Protein AF-A0A2D6AXG6-F1 (afdb_monomer)

Foldseek 3Di:
DDDDDDDDDDDDDPVVVPVVPPVPPPDDPPDVPVVVVVVVVVVVVVVVVVVVVVVVLVVLCVVLVVLLVVLLPDLDAPVPDDPVNVVVLVVSLVSVLVSQDVVPDDPVDPPCVVVSVVVSVVSVVSNVVSNVVSVVVVVVVVVVVVVVVVVVVVVVVVVVVVVVVD

Solvent-accessible surface area (backbone atoms only — not comparable to full-atom values): 9982 Å² total; per-residue (Å²): 134,82,83,86,83,84,83,79,86,77,90,75,70,79,74,72,70,61,76,73,73,72,78,68,82,79,76,74,91,80,67,68,73,62,59,54,53,51,53,50,50,56,48,49,51,51,52,52,51,52,50,54,51,49,54,54,49,52,54,51,50,51,54,53,48,52,54,50,52,56,62,66,67,59,69,68,38,67,88,77,56,51,74,66,58,59,50,50,54,52,49,54,54,47,52,54,49,55,47,51,52,61,73,58,55,52,100,85,56,74,71,59,54,67,56,50,52,50,51,51,53,50,56,58,46,51,54,55,50,48,37,50,51,26,42,52,52,51,54,49,54,52,49,53,53,51,50,56,49,50,53,52,51,52,54,58,51,53,56,53,61,60,61,77,76,112

Radius of gyration: 41.07 Å; Cα contacts (8 Å, |Δi|>4): 32; chains: 1; bounding box: 63×38×140 Å

pLDDT: mean 77.13, std 16.1, range [41.31, 96.5]

Structure (mmCIF, N/CA/C/O backbone):
data_AF-A0A2D6AXG6-F1
#
_entry.id   AF-A0A2D6AXG6-F1
#
loop_
_atom_site.group_PDB
_atom_site.id
_atom_site.type_symbol
_atom_site.label_atom_id
_atom_site.label_alt_id
_atom_site.label_comp_id
_atom_site.label_asym_id
_atom_site.label_entity_id
_atom_site.label_seq_id
_atom_site.pdbx_PDB_ins_code
_atom_site.Cartn_x
_atom_site.Cartn_y
_atom_site.Cartn_z
_atom_site.occupancy
_atom_site.B_iso_or_equiv
_atom_site.auth_seq_id
_atom_site.auth_comp_id
_atom_site.auth_asym_id
_atom_site.auth_atom_id
_atom_site.pdbx_PDB_model_num
ATOM 1 N N . MET A 1 1 ? 23.728 27.910 86.070 1.00 42.88 1 MET A N 1
ATOM 2 C CA . MET A 1 1 ? 24.014 26.513 86.468 1.00 42.88 1 MET A CA 1
ATOM 3 C C . MET A 1 1 ? 22.827 26.006 87.277 1.00 42.88 1 MET A C 1
ATOM 5 O O . MET A 1 1 ? 22.528 26.619 88.285 1.00 42.88 1 MET A O 1
ATOM 9 N N . LYS A 1 2 ? 22.165 24.957 86.761 1.00 41.31 2 LYS A N 1
ATOM 10 C CA . LYS A 1 2 ? 21.190 24.021 87.368 1.00 41.31 2 LYS A CA 1
ATOM 11 C C . LYS A 1 2 ? 20.195 24.546 88.423 1.00 41.31 2 LYS A C 1
ATOM 13 O O . LYS A 1 2 ? 20.535 24.675 89.591 1.00 41.31 2 LYS A O 1
ATOM 18 N N . GLU A 1 3 ? 18.933 24.659 88.013 1.00 45.97 3 GLU A N 1
ATOM 19 C CA . GLU A 1 3 ? 17.775 24.592 88.916 1.00 45.97 3 GLU A CA 1
ATOM 20 C C . GLU A 1 3 ? 17.471 23.126 89.297 1.00 45.97 3 GLU A C 1
ATOM 22 O O . GLU A 1 3 ? 17.574 22.242 88.434 1.00 45.97 3 GLU A O 1
ATOM 27 N N . PRO A 1 4 ? 17.101 22.828 90.557 1.00 54.84 4 PRO A N 1
ATOM 28 C CA . PRO A 1 4 ? 16.657 21.499 90.955 1.00 54.84 4 PRO A CA 1
ATOM 29 C C . PRO A 1 4 ? 15.161 21.284 90.674 1.00 54.84 4 PRO A C 1
ATOM 31 O O . PRO A 1 4 ? 14.303 22.090 91.029 1.00 54.84 4 PRO A O 1
ATOM 34 N N . ARG A 1 5 ? 14.877 20.138 90.047 1.00 43.50 5 ARG A N 1
ATOM 35 C CA . ARG A 1 5 ? 13.547 19.572 89.797 1.00 43.50 5 ARG A CA 1
ATOM 36 C C . ARG A 1 5 ? 12.814 19.291 91.110 1.00 43.50 5 ARG A C 1
ATOM 38 O O . ARG A 1 5 ? 13.344 18.581 91.960 1.00 43.50 5 ARG A O 1
ATOM 45 N N . ILE A 1 6 ? 11.563 19.735 91.204 1.00 48.25 6 ILE A N 1
ATOM 46 C CA . ILE A 1 6 ? 10.580 19.195 92.148 1.00 48.25 6 ILE A CA 1
ATOM 47 C C . ILE A 1 6 ? 9.825 18.086 91.409 1.00 48.25 6 ILE A C 1
ATOM 49 O O . ILE A 1 6 ? 9.050 18.346 90.491 1.00 48.25 6 ILE A O 1
ATOM 53 N N . SER A 1 7 ? 10.115 16.838 91.765 1.00 45.16 7 SER A N 1
ATOM 54 C CA . SER A 1 7 ? 9.371 15.652 91.348 1.00 45.16 7 SER A CA 1
ATOM 55 C C . SER A 1 7 ? 8.121 15.514 92.213 1.00 45.16 7 SER A C 1
ATOM 57 O O . SER A 1 7 ? 8.229 15.240 93.406 1.00 45.16 7 SER A O 1
ATOM 59 N N . PHE A 1 8 ? 6.947 15.694 91.612 1.00 45.34 8 PHE A N 1
ATOM 60 C CA . PHE A 1 8 ? 5.678 15.292 92.210 1.00 45.34 8 PHE A CA 1
ATOM 61 C C . PHE A 1 8 ? 5.314 13.923 91.628 1.00 45.34 8 PHE A C 1
ATOM 63 O O . PHE A 1 8 ? 4.892 13.819 90.476 1.00 45.34 8 PHE A O 1
ATOM 70 N N . GLU A 1 9 ? 5.558 12.862 92.395 1.00 47.44 9 GLU A N 1
ATOM 71 C CA . GLU A 1 9 ? 5.027 11.532 92.106 1.00 47.44 9 GLU A CA 1
ATOM 72 C C . GLU A 1 9 ? 3.504 11.589 92.260 1.00 47.44 9 GLU A C 1
ATOM 74 O O . GLU A 1 9 ? 2.980 11.718 93.364 1.00 47.44 9 GLU A O 1
ATOM 79 N N . SER A 1 10 ? 2.783 11.524 91.141 1.00 51.41 10 SER A N 1
ATOM 80 C CA . SER A 1 10 ? 1.365 11.182 91.146 1.00 51.41 10 SER A CA 1
ATOM 81 C C . SER A 1 10 ? 1.258 9.713 90.770 1.00 51.41 10 SER A C 1
ATOM 83 O O . SER A 1 10 ? 1.410 9.326 89.612 1.00 51.41 10 SER A O 1
ATOM 85 N N . SER A 1 11 ? 1.063 8.893 91.797 1.00 52.06 11 SER A N 1
ATOM 86 C CA . SER A 1 11 ? 0.680 7.498 91.684 1.00 52.06 11 SER A CA 1
ATOM 87 C C . SER A 1 11 ? -0.698 7.409 91.027 1.00 52.06 11 SER A C 1
ATOM 89 O O . SER A 1 11 ? -1.716 7.637 91.681 1.00 52.06 11 SER A O 1
ATOM 91 N N . MET A 1 12 ? -0.742 7.050 89.749 1.00 45.88 12 MET A N 1
ATOM 92 C CA . MET A 1 12 ? -1.918 6.406 89.179 1.00 45.88 12 MET A CA 1
ATOM 93 C C . MET A 1 12 ? -1.560 4.963 88.873 1.00 45.88 12 MET A C 1
ATOM 95 O O . MET A 1 12 ? -0.657 4.665 88.101 1.00 45.88 12 MET A O 1
ATOM 99 N N . THR A 1 13 ? -2.239 4.076 89.585 1.00 51.44 13 THR A N 1
ATOM 100 C CA . THR A 1 13 ? -2.116 2.629 89.495 1.00 51.44 13 THR A CA 1
ATOM 101 C C . THR A 1 13 ? -2.547 2.133 88.117 1.00 51.44 13 THR A C 1
ATOM 103 O O . THR A 1 13 ? -3.642 2.461 87.663 1.00 51.44 13 THR A O 1
ATOM 106 N N . ASP A 1 14 ? -1.739 1.259 87.514 1.00 50.50 14 ASP A N 1
ATOM 107 C CA . ASP A 1 14 ? -1.914 0.656 86.178 1.00 50.50 14 ASP A CA 1
ATOM 108 C C . ASP A 1 14 ? -3.239 -0.106 85.950 1.00 50.50 14 ASP A C 1
ATOM 110 O O . ASP A 1 14 ? -3.509 -0.574 84.847 1.00 50.50 14 ASP A O 1
ATOM 114 N N . LYS A 1 15 ? -4.099 -0.233 86.966 1.00 50.00 15 LYS A N 1
ATOM 115 C CA . LYS A 1 15 ? -5.336 -1.023 86.895 1.00 50.00 15 LYS A CA 1
ATOM 116 C C . LYS A 1 15 ? -6.524 -0.314 86.241 1.00 50.00 15 LYS A C 1
ATOM 118 O O . LYS A 1 15 ? -7.411 -0.999 85.753 1.00 50.00 15 LYS A O 1
ATOM 123 N N . GLU A 1 16 ? -6.546 1.017 86.171 1.00 48.00 16 GLU A N 1
ATOM 124 C CA . GLU A 1 16 ? -7.672 1.751 85.554 1.00 48.00 16 GLU A CA 1
ATOM 125 C C . GLU A 1 16 ? -7.463 2.036 84.053 1.00 48.00 16 GLU A C 1
ATOM 127 O O . GLU A 1 16 ? -8.396 2.409 83.342 1.00 48.00 16 GLU A O 1
ATOM 132 N N . ALA A 1 17 ? -6.255 1.803 83.525 1.00 47.16 17 ALA A N 1
ATOM 133 C CA . ALA A 1 17 ? -5.944 2.018 82.110 1.00 47.16 17 ALA A CA 1
ATOM 134 C C . ALA A 1 17 ? -6.316 0.829 81.197 1.00 47.16 17 ALA A C 1
ATOM 136 O O . ALA A 1 17 ? -6.388 1.001 79.976 1.00 47.16 17 ALA A O 1
ATOM 137 N N . GLU A 1 18 ? -6.572 -0.363 81.749 1.00 48.41 18 GLU A N 1
ATOM 138 C CA . GLU A 1 18 ? -6.862 -1.565 80.951 1.00 48.41 18 GLU A CA 1
ATOM 139 C C . GLU A 1 18 ? -8.347 -1.747 80.599 1.00 48.41 18 GLU A C 1
ATOM 141 O O . GLU A 1 18 ? -8.656 -2.330 79.557 1.00 48.41 18 GLU A O 1
ATOM 146 N N . GLU A 1 19 ? -9.286 -1.189 81.369 1.00 50.62 19 GLU A N 1
ATOM 147 C CA . GLU A 1 19 ? -10.722 -1.382 81.095 1.00 50.62 19 GLU A CA 1
ATOM 148 C C . GLU A 1 19 ? -11.264 -0.507 79.949 1.00 50.62 19 GLU A C 1
ATOM 150 O O . GLU A 1 19 ? -12.292 -0.830 79.353 1.00 50.62 19 GLU A O 1
ATOM 155 N N . SER A 1 20 ? -10.550 0.550 79.543 1.00 50.81 20 SER A N 1
ATOM 156 C CA . SER A 1 20 ? -10.989 1.432 78.444 1.00 50.81 20 SER A CA 1
ATOM 157 C C . SER A 1 20 ? -10.547 0.982 77.042 1.00 50.81 20 SER A C 1
ATOM 159 O O . SER A 1 20 ? -10.998 1.547 76.045 1.00 50.81 20 SER A O 1
ATOM 161 N N . ARG A 1 21 ? -9.698 -0.051 76.925 1.00 51.28 21 ARG A N 1
ATOM 162 C CA . ARG A 1 21 ? -9.111 -0.478 75.636 1.00 51.28 21 ARG A CA 1
ATOM 163 C C . ARG A 1 21 ? -9.874 -1.587 74.906 1.00 51.28 21 ARG A C 1
ATOM 165 O O . ARG A 1 21 ? -9.507 -1.932 73.787 1.00 51.28 21 ARG A O 1
ATOM 172 N N . ASN A 1 22 ? -10.966 -2.095 75.483 1.00 51.12 22 ASN A N 1
ATOM 173 C CA . ASN A 1 22 ? -11.755 -3.191 74.905 1.00 51.12 22 ASN A CA 1
ATOM 174 C C . ASN A 1 22 ? -13.113 -2.776 74.311 1.00 51.12 22 ASN A C 1
ATOM 176 O O . ASN A 1 22 ? -13.929 -3.641 73.988 1.00 51.12 22 ASN A O 1
ATOM 180 N N . SER A 1 23 ? -13.358 -1.486 74.062 1.00 55.75 23 SER A N 1
ATOM 181 C CA . SER A 1 23 ? -14.503 -1.038 73.251 1.00 55.75 23 SER A CA 1
ATOM 182 C C . SER A 1 23 ? -14.187 -1.082 71.748 1.00 55.75 23 SER A C 1
ATOM 184 O O . SER A 1 23 ? -14.433 -0.148 70.988 1.00 55.75 23 SER A O 1
ATOM 186 N N . GLY A 1 24 ? -13.644 -2.211 71.285 1.00 60.12 24 GLY A N 1
ATOM 187 C CA . GLY A 1 24 ? -13.550 -2.494 69.858 1.00 60.12 24 GLY A CA 1
ATOM 188 C C . GLY A 1 24 ? -14.955 -2.551 69.263 1.00 60.12 24 GLY A C 1
ATOM 189 O O . GLY A 1 24 ? -15.747 -3.430 69.612 1.00 60.12 24 GLY A O 1
ATOM 190 N N . LEU A 1 25 ? -15.271 -1.610 68.371 1.00 63.06 25 LEU A N 1
ATOM 191 C CA . LEU A 1 25 ? -16.527 -1.562 67.629 1.00 63.06 25 LEU A CA 1
ATOM 192 C C . LEU A 1 25 ? -16.678 -2.873 66.830 1.00 63.06 25 LEU A C 1
ATOM 194 O O . LEU A 1 25 ? -16.098 -3.036 65.757 1.00 63.06 25 LEU A O 1
ATOM 198 N N . LYS A 1 26 ? -17.424 -3.852 67.360 1.00 63.59 26 LYS A N 1
ATOM 199 C CA . LYS A 1 26 ? -17.694 -5.118 66.663 1.00 63.59 26 LYS A CA 1
ATOM 200 C C . LYS A 1 26 ? -18.659 -4.856 65.505 1.00 63.59 26 LYS A C 1
ATOM 202 O O . LYS A 1 26 ? -19.874 -4.981 65.652 1.00 63.59 26 LYS A O 1
ATOM 207 N N . LEU A 1 27 ? -18.115 -4.492 64.344 1.00 63.62 27 LEU A N 1
ATOM 208 C CA . LEU A 1 27 ? -18.858 -4.421 63.089 1.00 63.62 27 LEU A CA 1
ATOM 209 C C . LEU A 1 27 ? -19.366 -5.828 62.746 1.00 63.62 27 LEU A C 1
ATOM 211 O O . LEU A 1 27 ? -18.596 -6.721 62.394 1.00 63.62 27 LEU A O 1
ATOM 215 N N . LYS A 1 28 ? -20.678 -6.048 62.884 1.00 58.81 28 LYS A N 1
ATOM 216 C CA . LYS A 1 28 ? -21.326 -7.299 62.468 1.00 58.81 28 LYS A CA 1
ATOM 217 C C . LYS A 1 28 ? -21.142 -7.469 60.949 1.00 58.81 28 LYS A C 1
ATOM 219 O O . LYS A 1 28 ? -21.577 -6.588 60.204 1.00 58.81 28 LYS A O 1
ATOM 224 N N . PRO A 1 29 ? -20.581 -8.587 60.449 1.00 58.75 29 PRO A N 1
ATOM 225 C CA . PRO A 1 29 ? -20.408 -8.821 59.019 1.00 58.75 29 PRO A CA 1
ATOM 226 C C . PRO A 1 29 ? -21.733 -9.305 58.421 1.00 58.75 29 PRO A C 1
ATOM 228 O O . PRO A 1 29 ? -21.896 -10.462 58.052 1.00 58.75 29 PRO A O 1
ATOM 231 N N . SER A 1 30 ? -22.725 -8.424 58.360 1.00 54.66 30 SER A N 1
ATOM 232 C CA . SER A 1 30 ? -24.055 -8.735 57.839 1.00 54.66 30 SER A CA 1
ATOM 233 C C . SER A 1 30 ? -24.344 -7.844 56.637 1.00 54.66 30 SER A C 1
ATOM 235 O O . SER A 1 30 ? -25.099 -6.886 56.773 1.00 54.66 30 SER A O 1
ATOM 237 N N . ARG A 1 31 ? -23.690 -8.134 55.494 1.00 55.47 31 ARG A N 1
ATOM 238 C CA . ARG A 1 31 ? -24.143 -7.866 54.097 1.00 55.47 31 ARG A CA 1
ATOM 239 C C . ARG A 1 31 ? -23.038 -7.890 53.022 1.00 55.47 31 ARG A C 1
ATOM 241 O O . ARG A 1 31 ? -23.372 -7.859 51.844 1.00 55.47 31 ARG A O 1
ATOM 248 N N . SER A 1 32 ? -21.746 -8.011 53.351 1.00 54.41 32 SER A N 1
ATOM 249 C CA . SER A 1 32 ? -20.678 -7.831 52.337 1.00 54.41 32 SER A CA 1
ATOM 250 C C . SER A 1 32 ? -20.498 -8.971 51.316 1.00 54.41 32 SER A C 1
ATOM 252 O O . SER A 1 32 ? -19.890 -8.754 50.270 1.00 54.41 32 SER A O 1
ATOM 254 N N . ARG A 1 33 ? -21.040 -10.177 51.555 1.00 54.72 33 ARG A N 1
ATOM 255 C CA . ARG A 1 33 ? -20.837 -11.337 50.656 1.00 54.72 33 ARG A CA 1
ATOM 256 C C . ARG A 1 33 ? -21.605 -11.260 49.328 1.00 54.72 33 ARG A C 1
ATOM 258 O O . ARG A 1 33 ? -21.182 -11.892 48.366 1.00 54.72 33 ARG A O 1
ATOM 265 N N . GLN A 1 34 ? -22.711 -10.513 49.251 1.00 54.22 34 GLN A N 1
ATOM 266 C CA . GLN A 1 34 ? -23.467 -10.359 47.996 1.00 54.22 34 GLN A CA 1
ATOM 267 C C . GLN A 1 34 ? -22.805 -9.356 47.040 1.00 54.22 34 GLN A C 1
ATOM 269 O O . GLN A 1 34 ? -22.725 -9.628 45.846 1.00 54.22 34 GLN A O 1
ATOM 274 N N . VAL A 1 35 ? -22.227 -8.272 47.570 1.00 55.38 35 VAL A N 1
ATOM 275 C CA . VAL A 1 35 ? -21.530 -7.243 46.773 1.00 55.38 35 VAL A CA 1
ATOM 276 C C . VAL A 1 35 ? -20.263 -7.803 46.110 1.00 55.38 35 VAL A C 1
ATOM 278 O O . VAL A 1 35 ? -19.973 -7.482 44.962 1.00 55.38 35 VAL A O 1
ATOM 281 N N . GLN A 1 36 ? -19.538 -8.706 46.783 1.00 59.81 36 GLN A N 1
ATOM 282 C CA . GLN A 1 36 ? -18.344 -9.347 46.211 1.00 59.81 36 GLN A CA 1
ATOM 283 C C . GLN A 1 36 ? -18.654 -10.297 45.046 1.00 59.81 36 GLN A C 1
ATOM 285 O O . GLN A 1 36 ? -17.870 -10.362 44.104 1.00 59.81 36 GLN A O 1
ATOM 290 N N . LYS A 1 37 ? -19.787 -11.014 45.077 1.00 61.16 37 LYS A N 1
ATOM 291 C CA . LYS A 1 37 ? -20.183 -11.900 43.969 1.00 61.16 37 LYS A CA 1
ATOM 292 C C . LYS A 1 37 ? -20.606 -11.115 42.727 1.00 61.16 37 LYS A C 1
ATOM 294 O O . LYS A 1 37 ? -20.215 -11.502 41.634 1.00 61.16 37 LYS A O 1
ATOM 299 N N . GLN A 1 38 ? -21.335 -10.010 42.898 1.00 62.91 38 GLN A N 1
ATOM 300 C CA . GLN A 1 38 ? -21.684 -9.110 41.792 1.00 62.91 38 GLN A CA 1
ATOM 301 C C . GLN A 1 38 ? -20.439 -8.463 41.179 1.00 62.91 38 GLN A C 1
ATOM 303 O O . GLN A 1 38 ? -20.249 -8.551 39.976 1.00 62.91 38 GLN A O 1
ATOM 308 N N . ALA A 1 39 ? -19.516 -7.945 41.997 1.00 70.88 39 ALA A N 1
ATOM 309 C CA . ALA A 1 39 ? -18.261 -7.381 41.494 1.00 70.88 39 ALA A CA 1
ATOM 310 C C . ALA A 1 39 ? -17.389 -8.411 40.742 1.00 70.88 39 ALA A C 1
ATOM 312 O O . ALA A 1 39 ? -16.727 -8.066 39.766 1.00 70.88 39 ALA A O 1
ATOM 313 N N . GLN A 1 40 ? -17.388 -9.681 41.170 1.00 73.88 40 GLN A N 1
ATOM 314 C CA . GLN A 1 40 ? -16.700 -10.765 40.457 1.00 73.88 40 GLN A CA 1
ATOM 315 C C . GLN A 1 40 ? -17.388 -11.139 39.137 1.00 73.88 40 GLN A C 1
ATOM 317 O O . GLN A 1 40 ? -16.692 -11.419 38.162 1.00 73.88 40 GLN A O 1
ATOM 322 N N . GLN A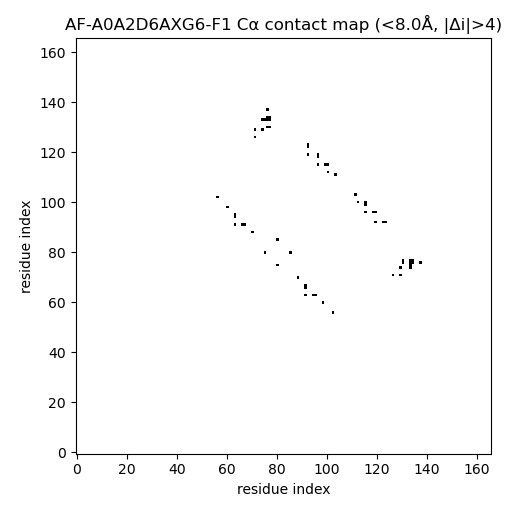 1 41 ? -18.723 -11.125 39.094 1.00 75.69 41 GLN A N 1
ATOM 323 C CA . GLN A 1 41 ? -19.492 -11.348 37.867 1.00 75.69 41 GLN A CA 1
ATOM 324 C C . GLN A 1 41 ? -19.286 -10.205 36.865 1.00 75.69 41 GLN A C 1
ATOM 326 O O . GLN A 1 41 ? -18.943 -10.481 35.719 1.00 75.69 41 GLN A O 1
ATOM 331 N N . ASP A 1 42 ? -19.358 -8.948 37.309 1.00 78.31 42 ASP A N 1
ATOM 332 C CA . ASP A 1 42 ? -19.103 -7.765 36.476 1.00 78.31 42 ASP A CA 1
ATOM 333 C C . ASP A 1 42 ? -17.664 -7.753 35.939 1.00 78.31 42 ASP A C 1
ATOM 335 O O . ASP A 1 42 ? -17.409 -7.376 34.793 1.00 78.31 42 ASP A O 1
ATOM 339 N N . PHE A 1 43 ? -16.696 -8.188 36.754 1.00 82.31 43 PHE A N 1
ATOM 340 C CA . PHE A 1 43 ? -15.310 -8.336 36.321 1.00 82.31 43 PHE A CA 1
ATOM 341 C C . PHE A 1 43 ? -15.157 -9.445 35.275 1.00 82.31 43 PHE A C 1
ATOM 343 O O . PHE A 1 43 ? -14.537 -9.215 34.239 1.00 82.31 43 PHE A O 1
ATOM 350 N N . GLN A 1 44 ? -15.735 -10.629 35.504 1.00 81.12 44 GLN A N 1
ATOM 351 C CA . GLN A 1 44 ? -15.701 -11.720 34.525 1.00 81.12 44 GLN A CA 1
ATOM 352 C C . GLN A 1 44 ? -16.370 -11.325 33.210 1.00 81.12 44 GLN A C 1
ATOM 354 O O . GLN A 1 44 ? -15.820 -11.605 32.148 1.00 81.12 44 GLN A O 1
ATOM 359 N N . GLU A 1 45 ? -17.508 -10.638 33.261 1.00 82.38 45 GLU A N 1
ATOM 360 C CA . GLU A 1 45 ? -18.201 -10.160 32.068 1.00 82.38 45 GLU A CA 1
ATOM 361 C C . GLU A 1 45 ? -17.353 -9.134 31.303 1.00 82.38 45 GLU A C 1
ATOM 363 O O . GLU A 1 45 ? -17.192 -9.248 30.086 1.00 82.38 45 GLU A O 1
ATOM 368 N N . ARG A 1 46 ? -16.707 -8.193 32.006 1.00 80.31 46 ARG A N 1
ATOM 369 C CA . ARG A 1 46 ? -15.752 -7.255 31.394 1.00 80.31 46 ARG A CA 1
ATOM 370 C C . ARG A 1 46 ? -14.569 -7.970 30.751 1.00 80.31 46 ARG A C 1
ATOM 372 O O . ARG A 1 46 ? -14.224 -7.631 29.625 1.00 80.31 46 ARG A O 1
ATOM 379 N N . VAL A 1 47 ? -13.976 -8.957 31.422 1.00 82.25 47 VAL A N 1
ATOM 380 C CA . VAL A 1 47 ? -12.844 -9.737 30.891 1.00 82.25 47 VAL A CA 1
ATOM 381 C C . VAL A 1 47 ? -13.252 -10.550 29.660 1.00 82.25 47 VAL A C 1
ATOM 383 O O . VAL A 1 47 ? -12.526 -10.589 28.670 1.00 82.25 47 VAL A O 1
ATOM 386 N N . MET A 1 48 ? -14.428 -11.176 29.679 1.00 82.06 48 MET A N 1
ATOM 387 C CA . MET A 1 48 ? -14.940 -11.912 28.520 1.00 82.06 48 MET A CA 1
ATOM 388 C C . MET A 1 48 ? -15.232 -10.975 27.341 1.00 82.06 48 MET A C 1
ATOM 390 O O . MET A 1 48 ? -14.928 -11.311 26.197 1.00 82.06 48 MET A O 1
ATOM 394 N N . ASN A 1 49 ? -15.775 -9.784 27.604 1.00 81.56 49 ASN A N 1
ATOM 395 C CA . ASN A 1 49 ? -16.059 -8.790 26.570 1.00 81.56 49 ASN A CA 1
ATOM 396 C C . ASN A 1 49 ? -14.782 -8.173 25.985 1.00 81.56 49 ASN A C 1
ATOM 398 O O . ASN A 1 49 ? -14.699 -7.997 24.768 1.00 81.56 49 ASN A O 1
ATOM 402 N N . THR A 1 50 ? -13.763 -7.891 26.803 1.00 80.44 50 THR A N 1
ATOM 403 C CA . THR A 1 50 ? -12.464 -7.422 26.299 1.00 80.44 50 THR A CA 1
ATOM 404 C C . THR A 1 50 ? -11.758 -8.500 25.489 1.00 80.44 50 THR A C 1
ATOM 406 O O . THR A 1 50 ? -11.214 -8.187 24.433 1.00 80.44 50 THR A O 1
ATOM 409 N N . HIS A 1 51 ? -11.821 -9.763 25.917 1.00 80.38 51 HIS A N 1
ATOM 410 C CA . HIS A 1 51 ? -11.236 -10.876 25.174 1.00 80.38 51 HIS A CA 1
ATOM 411 C C . HIS A 1 51 ? -11.903 -11.065 23.804 1.00 80.38 51 HIS A C 1
ATOM 413 O O . HIS A 1 51 ? -11.212 -11.068 22.789 1.00 80.38 51 HIS A O 1
ATOM 419 N N . LYS A 1 52 ? -13.242 -11.090 23.748 1.00 80.25 52 LYS A N 1
ATOM 420 C CA . LYS A 1 52 ? -13.989 -11.157 22.478 1.00 80.25 52 LYS A CA 1
ATOM 421 C C . LYS A 1 52 ? -13.676 -9.981 21.551 1.00 80.25 52 LYS A C 1
ATOM 423 O O . LYS A 1 52 ? -13.518 -10.165 20.346 1.00 80.25 52 LYS A O 1
ATOM 428 N N . ARG A 1 53 ? -13.572 -8.766 22.103 1.00 79.44 53 ARG A N 1
ATOM 429 C CA . ARG A 1 53 ? -13.186 -7.567 21.345 1.00 79.44 53 ARG A CA 1
ATOM 430 C C . ARG A 1 53 ? -11.766 -7.704 20.786 1.00 79.44 53 ARG A C 1
ATOM 432 O O . ARG A 1 53 ? -11.544 -7.368 19.629 1.00 79.44 53 ARG A O 1
ATOM 439 N N . LEU A 1 54 ? -10.825 -8.221 21.575 1.00 80.12 54 LEU A N 1
ATOM 440 C CA . LEU A 1 54 ? -9.441 -8.436 21.150 1.00 80.12 54 LEU A CA 1
ATOM 441 C C . LEU A 1 54 ? -9.339 -9.469 20.020 1.00 80.12 54 LEU A C 1
ATOM 443 O O . LEU A 1 54 ? -8.659 -9.215 19.030 1.00 80.12 54 LEU A O 1
ATOM 447 N N . GLU A 1 55 ? -10.039 -10.600 20.135 1.00 82.19 55 GLU A N 1
ATOM 448 C CA . GLU A 1 55 ? -10.070 -11.630 19.089 1.00 82.19 55 GLU A CA 1
ATOM 449 C C . GLU A 1 55 ? -10.664 -11.094 17.776 1.00 82.19 55 GLU A C 1
ATOM 451 O O . GLU A 1 55 ? -10.107 -11.322 16.699 1.00 82.19 55 GLU A O 1
ATOM 456 N N . GLY A 1 56 ? -11.756 -10.323 17.856 1.00 81.94 56 GLY A N 1
ATOM 457 C CA . GLY A 1 56 ? -12.369 -9.681 16.689 1.00 81.94 56 GLY A CA 1
ATOM 458 C C . GLY A 1 56 ? -11.443 -8.670 16.002 1.00 81.94 56 GLY A C 1
ATOM 459 O O . GLY A 1 56 ? -11.357 -8.639 14.769 1.00 81.94 56 GLY A O 1
ATOM 460 N N . HIS A 1 57 ? -10.697 -7.892 16.790 1.00 83.81 57 HIS A N 1
ATOM 461 C CA . HIS A 1 57 ? -9.687 -6.964 16.276 1.00 83.81 57 HIS A CA 1
ATOM 462 C C . HIS A 1 57 ? -8.532 -7.695 15.601 1.00 83.81 57 HIS A C 1
ATOM 464 O O . HIS A 1 57 ? -8.139 -7.318 14.501 1.00 83.81 57 HIS A O 1
ATOM 470 N N . LEU A 1 58 ? -8.036 -8.781 16.199 1.00 86.00 58 LEU A N 1
ATOM 471 C CA . LEU A 1 58 ? -6.928 -9.558 15.641 1.00 86.00 58 LEU A CA 1
ATOM 472 C C . LEU A 1 58 ? -7.275 -10.133 14.262 1.00 86.00 58 LEU A C 1
ATOM 474 O O . LEU A 1 58 ? -6.481 -10.026 13.328 1.00 86.00 58 LEU A O 1
ATOM 478 N N . LYS A 1 59 ? -8.480 -10.697 14.119 1.00 88.38 59 LYS A N 1
ATOM 479 C CA . LYS A 1 59 ? -8.967 -11.207 12.833 1.00 88.38 59 LYS A CA 1
ATOM 480 C C . LYS A 1 59 ? -9.049 -10.095 11.783 1.00 88.38 59 LYS A C 1
ATOM 482 O O . LYS A 1 59 ? -8.526 -10.252 10.683 1.00 88.38 59 LYS A O 1
ATOM 487 N N . SER A 1 60 ? -9.642 -8.960 12.149 1.00 87.06 60 SER A N 1
ATOM 488 C CA . SER A 1 60 ? -9.792 -7.812 11.245 1.00 87.06 60 SER A CA 1
ATOM 489 C C . SER A 1 60 ? -8.434 -7.233 10.827 1.00 87.06 60 SER A C 1
ATOM 491 O O . SER A 1 60 ? -8.227 -6.913 9.658 1.00 87.06 60 SER A O 1
ATOM 493 N N . ALA A 1 61 ? -7.476 -7.155 11.757 1.00 88.31 61 ALA A N 1
ATOM 494 C CA . ALA A 1 61 ? -6.110 -6.724 11.472 1.00 88.31 61 ALA A CA 1
ATOM 495 C C . ALA A 1 61 ? -5.400 -7.665 10.497 1.00 88.31 61 ALA A C 1
ATOM 497 O O . ALA A 1 61 ? -4.703 -7.203 9.597 1.00 88.31 61 ALA A O 1
ATOM 498 N N . TYR A 1 62 ? -5.572 -8.976 10.670 1.00 91.88 62 TYR A N 1
ATOM 499 C CA . TYR A 1 62 ? -4.968 -9.973 9.793 1.00 91.88 62 TYR A CA 1
ATOM 500 C C . TYR A 1 62 ? -5.516 -9.885 8.363 1.00 91.88 62 TYR A C 1
ATOM 502 O O . TYR A 1 62 ? -4.741 -9.866 7.403 1.00 91.88 62 TYR A O 1
ATOM 510 N N . GLU A 1 63 ? -6.837 -9.783 8.211 1.00 91.44 63 GLU A N 1
ATOM 511 C CA . GLU A 1 63 ? -7.492 -9.646 6.905 1.00 91.44 63 GLU A CA 1
ATOM 512 C C . GLU A 1 63 ? -7.040 -8.361 6.193 1.00 91.44 63 GLU A C 1
ATOM 514 O O . GLU A 1 63 ? -6.523 -8.423 5.075 1.00 91.44 63 GLU A O 1
ATOM 519 N N . LEU A 1 64 ? -7.116 -7.211 6.875 1.00 91.25 64 LEU A N 1
ATOM 520 C CA . LEU A 1 64 ? -6.674 -5.924 6.325 1.00 91.25 64 LEU A CA 1
ATOM 521 C C . LEU A 1 64 ? -5.174 -5.895 6.016 1.00 91.25 64 LEU A C 1
ATOM 523 O O . LEU A 1 64 ? -4.760 -5.335 5.000 1.00 91.25 64 LEU A O 1
ATOM 527 N N . GLY A 1 65 ? -4.355 -6.509 6.870 1.00 90.69 65 GLY A N 1
ATOM 528 C CA . GLY A 1 65 ? -2.918 -6.639 6.652 1.00 90.69 65 GLY A CA 1
ATOM 529 C C . GLY A 1 65 ? -2.610 -7.437 5.389 1.00 90.69 65 GLY A C 1
ATOM 530 O O . GLY A 1 65 ? -1.796 -7.011 4.574 1.00 90.69 65 GLY A O 1
ATOM 531 N N . THR A 1 66 ? -3.320 -8.546 5.176 1.00 93.25 66 THR A N 1
ATOM 532 C CA . THR A 1 66 ? -3.165 -9.390 3.984 1.00 93.25 66 THR A CA 1
ATOM 533 C C . THR A 1 66 ? -3.542 -8.635 2.706 1.00 93.25 66 THR A C 1
ATOM 535 O O . THR A 1 66 ? -2.796 -8.668 1.722 1.00 93.25 66 THR A O 1
ATOM 538 N N . GLU A 1 67 ? -4.666 -7.912 2.714 1.00 91.94 67 GLU A N 1
ATOM 539 C CA . GLU A 1 67 ? -5.100 -7.086 1.578 1.00 91.94 67 GLU A CA 1
ATOM 540 C C . GLU A 1 67 ? -4.095 -5.968 1.266 1.00 91.94 67 GLU A C 1
ATOM 542 O O . GLU A 1 67 ? -3.736 -5.750 0.105 1.00 91.94 67 GLU A O 1
ATOM 547 N N . PHE A 1 68 ? -3.578 -5.301 2.299 1.00 92.56 68 PHE A N 1
ATOM 548 C CA . PHE A 1 68 ? -2.564 -4.264 2.149 1.00 92.56 68 PHE A CA 1
ATOM 549 C C . PHE A 1 68 ? -1.244 -4.812 1.591 1.00 92.56 68 PHE A C 1
ATOM 551 O O . PHE A 1 68 ? -0.684 -4.239 0.655 1.00 92.56 68 PHE A O 1
ATOM 558 N N . THR A 1 69 ? -0.753 -5.945 2.101 1.00 91.75 69 THR A N 1
ATOM 559 C CA . THR A 1 69 ? 0.462 -6.588 1.577 1.00 91.75 69 THR A CA 1
ATOM 560 C C . THR A 1 69 ? 0.300 -6.964 0.108 1.00 91.75 69 THR A C 1
ATOM 562 O O . THR A 1 69 ? 1.215 -6.740 -0.685 1.00 91.75 69 THR A O 1
ATOM 565 N N . ARG A 1 70 ? -0.875 -7.468 -0.284 1.00 91.00 70 ARG A N 1
ATOM 566 C CA . ARG A 1 70 ? -1.175 -7.780 -1.685 1.00 91.00 70 ARG A CA 1
ATOM 567 C C . ARG A 1 70 ? -1.107 -6.539 -2.578 1.00 91.00 70 ARG A C 1
ATOM 569 O O . ARG A 1 70 ? -0.553 -6.620 -3.669 1.00 91.00 70 ARG A O 1
ATOM 576 N N . LEU A 1 71 ? -1.626 -5.401 -2.118 1.00 89.75 71 LEU A N 1
ATOM 577 C CA . LEU A 1 71 ? -1.526 -4.124 -2.837 1.00 89.75 71 LEU A CA 1
ATOM 578 C C . LEU A 1 71 ? -0.083 -3.619 -2.966 1.00 89.75 71 LEU A C 1
ATOM 580 O O . LEU A 1 71 ? 0.288 -3.041 -3.988 1.00 89.75 71 LEU A O 1
ATOM 584 N N . MET A 1 72 ? 0.734 -3.824 -1.933 1.00 90.75 72 MET A N 1
ATOM 585 C CA . MET A 1 72 ? 2.140 -3.415 -1.937 1.00 90.75 72 MET A CA 1
ATOM 586 C C . MET A 1 72 ? 3.017 -4.285 -2.843 1.00 90.75 72 MET A C 1
ATOM 588 O O . MET A 1 72 ? 4.045 -3.809 -3.316 1.00 90.75 72 MET A O 1
ATOM 592 N N . ALA A 1 73 ? 2.607 -5.527 -3.107 1.00 89.75 73 ALA A N 1
ATOM 593 C CA . ALA A 1 73 ? 3.287 -6.441 -4.023 1.00 89.75 73 ALA A CA 1
ATOM 594 C C . ALA A 1 73 ? 3.010 -6.150 -5.512 1.00 89.75 73 ALA A C 1
ATOM 596 O O . ALA A 1 73 ? 3.592 -6.802 -6.377 1.00 89.75 73 ALA A O 1
ATOM 597 N N . ASP A 1 74 ? 2.126 -5.198 -5.827 1.00 87.62 74 ASP A N 1
ATOM 598 C CA . ASP A 1 74 ? 1.850 -4.806 -7.208 1.00 87.62 74 ASP A CA 1
ATOM 599 C C . ASP A 1 74 ? 3.068 -4.109 -7.838 1.00 87.62 74 ASP A C 1
ATOM 601 O O . ASP A 1 74 ? 3.532 -3.073 -7.354 1.00 87.62 74 ASP A O 1
ATOM 605 N N . THR A 1 75 ? 3.573 -4.669 -8.938 1.00 85.19 75 THR A N 1
ATOM 606 C CA . THR A 1 75 ? 4.736 -4.171 -9.692 1.00 85.19 75 THR A CA 1
ATOM 607 C C . THR A 1 75 ? 4.350 -3.338 -10.914 1.00 85.19 75 THR A C 1
ATOM 609 O O . THR A 1 75 ? 5.220 -2.884 -11.662 1.00 85.19 75 THR A O 1
ATOM 612 N N . ARG A 1 76 ? 3.051 -3.107 -11.146 1.00 85.56 76 ARG A N 1
ATOM 613 C CA . ARG A 1 76 ? 2.581 -2.283 -12.265 1.00 85.56 76 ARG A CA 1
ATOM 614 C C . ARG A 1 76 ? 3.059 -0.836 -12.115 1.00 85.56 76 ARG A C 1
ATOM 616 O O . ARG A 1 76 ? 3.058 -0.255 -11.029 1.00 85.56 76 ARG A O 1
ATOM 623 N N . VAL A 1 77 ? 3.450 -0.234 -13.237 1.00 82.50 77 VAL A N 1
ATOM 624 C CA . VAL A 1 77 ? 3.772 1.199 -13.307 1.00 82.50 77 VAL A CA 1
ATOM 625 C C . VAL A 1 77 ? 2.479 1.996 -13.145 1.00 82.50 77 VAL A C 1
ATOM 627 O O . VAL A 1 77 ? 1.462 1.643 -13.741 1.00 82.50 77 VAL A O 1
ATOM 630 N N . SER A 1 78 ? 2.519 3.092 -12.386 1.00 75.31 78 SER A N 1
ATOM 631 C CA . SER A 1 78 ? 1.347 3.912 -12.031 1.00 75.31 78 SER A CA 1
ATOM 632 C C . SER A 1 78 ? 0.542 4.457 -13.222 1.00 75.31 78 SER A C 1
ATOM 634 O O . SER A 1 78 ? -0.652 4.748 -13.090 1.00 75.31 78 SER A O 1
ATOM 636 N N . GLU A 1 79 ? 1.178 4.563 -14.388 1.00 77.31 79 GLU A N 1
ATOM 637 C CA . GLU A 1 79 ? 0.581 4.967 -15.667 1.00 77.31 79 GLU A CA 1
ATOM 638 C C . GLU A 1 79 ? -0.324 3.878 -16.272 1.00 77.31 79 GLU A C 1
ATOM 640 O O . GLU A 1 79 ? -1.303 4.204 -16.936 1.00 77.31 79 GLU A O 1
ATOM 645 N N . ASN A 1 80 ? -0.061 2.602 -15.971 1.00 77.50 80 ASN A N 1
ATOM 646 C CA . ASN A 1 80 ? -0.849 1.447 -16.422 1.00 77.50 80 ASN A CA 1
ATOM 647 C C . ASN A 1 80 ? -1.887 0.978 -15.389 1.00 77.50 80 ASN A C 1
ATOM 649 O O . ASN A 1 80 ? -2.571 -0.023 -15.609 1.00 77.50 80 ASN A O 1
ATOM 653 N N . ILE A 1 81 ? -2.005 1.669 -14.253 1.00 80.12 81 ILE A N 1
ATOM 654 C CA . ILE A 1 81 ? -2.990 1.340 -13.219 1.00 80.12 81 ILE A CA 1
ATOM 655 C C . ILE A 1 81 ? -4.355 1.902 -13.633 1.00 80.12 81 ILE A C 1
ATOM 657 O O . ILE A 1 81 ? -4.513 3.112 -13.819 1.00 80.12 81 ILE A O 1
ATOM 661 N N . GLY A 1 8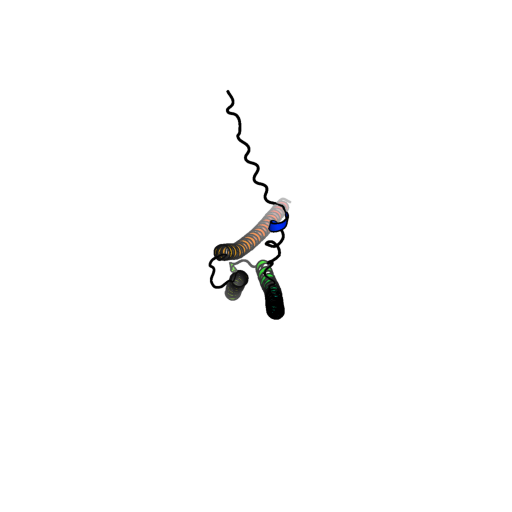2 ? -5.353 1.021 -13.740 1.00 79.38 82 GLY A N 1
ATOM 662 C CA . GLY A 1 82 ? -6.721 1.399 -14.077 1.00 79.38 82 GLY A CA 1
ATOM 663 C C . GLY A 1 82 ? -7.409 2.214 -12.969 1.00 79.38 82 GLY A C 1
ATOM 664 O O . GLY A 1 82 ? -6.991 2.192 -11.808 1.00 79.38 82 GLY A O 1
ATOM 665 N N . PRO A 1 83 ? -8.509 2.922 -13.281 1.00 78.62 83 PRO A N 1
ATOM 666 C CA . PRO A 1 83 ? -9.255 3.698 -12.286 1.00 78.62 83 PRO A CA 1
ATOM 667 C C . PRO A 1 83 ? -9.804 2.827 -11.145 1.00 78.62 83 PRO A C 1
ATOM 669 O O . PRO A 1 83 ? -9.871 3.292 -10.008 1.00 78.62 83 PRO A O 1
ATOM 672 N N . TYR A 1 84 ? -10.133 1.565 -11.437 1.00 78.19 84 TYR A N 1
ATOM 673 C CA . TYR A 1 84 ? -10.613 0.585 -10.463 1.00 78.19 84 TYR A CA 1
ATOM 674 C C . TYR A 1 84 ? -9.569 0.269 -9.380 1.00 78.19 84 TYR A C 1
ATOM 676 O O . TYR A 1 84 ? -9.859 0.342 -8.186 1.00 78.19 84 TYR A O 1
ATOM 684 N N . ASP A 1 85 ? -8.327 0.009 -9.781 1.00 79.88 85 ASP A N 1
ATOM 685 C CA . ASP A 1 85 ? -7.235 -0.297 -8.853 1.00 79.88 85 ASP A CA 1
ATOM 686 C C . ASP A 1 85 ? -6.933 0.898 -7.932 1.00 79.88 85 ASP A C 1
ATOM 688 O O . ASP A 1 85 ? -6.786 0.745 -6.720 1.00 79.88 85 ASP A O 1
ATOM 692 N N . ARG A 1 86 ? -6.961 2.124 -8.476 1.00 80.94 86 ARG A N 1
ATOM 693 C CA . ARG A 1 86 ? -6.807 3.352 -7.674 1.00 80.94 86 ARG A CA 1
ATOM 694 C C . ARG A 1 86 ? -7.948 3.550 -6.677 1.00 80.94 86 ARG A C 1
ATOM 696 O O . ARG A 1 86 ? -7.727 4.105 -5.600 1.00 80.94 86 ARG A O 1
ATOM 703 N N . SER A 1 87 ? -9.178 3.169 -7.031 1.00 85.12 87 SER A N 1
ATOM 704 C CA . SER A 1 87 ? -10.297 3.209 -6.082 1.00 85.12 87 SER A CA 1
ATOM 705 C C . SER A 1 87 ? -10.155 2.156 -4.988 1.00 85.12 87 SER A C 1
ATOM 707 O O . SER A 1 87 ? -10.397 2.472 -3.825 1.00 85.12 87 SER A O 1
ATOM 709 N N . PHE A 1 88 ? -9.678 0.963 -5.337 1.00 86.38 88 PHE A N 1
ATOM 710 C CA . PHE A 1 88 ? -9.461 -0.122 -4.390 1.00 86.38 88 PHE A CA 1
ATOM 711 C C . PHE A 1 88 ? -8.371 0.226 -3.360 1.00 86.38 88 PHE A C 1
ATOM 713 O O . PHE A 1 88 ? -8.578 0.060 -2.162 1.00 86.38 88 PHE A O 1
ATOM 720 N N . GLU A 1 89 ? -7.260 0.842 -3.777 1.00 87.81 89 GLU A N 1
ATOM 721 C CA . GLU A 1 89 ? -6.224 1.332 -2.849 1.00 87.81 89 GLU A CA 1
ATOM 722 C C . GLU A 1 89 ? -6.752 2.353 -1.836 1.00 87.81 89 GLU A C 1
ATOM 724 O O . GLU A 1 89 ? -6.433 2.296 -0.644 1.00 87.81 89 GLU A O 1
ATOM 729 N N . LYS A 1 90 ? -7.585 3.294 -2.299 1.00 88.75 90 LYS A N 1
ATOM 730 C CA . LYS A 1 90 ? -8.226 4.281 -1.420 1.00 88.75 90 LYS A CA 1
ATOM 731 C C . LYS A 1 90 ? -9.165 3.612 -0.425 1.00 88.75 90 LYS A C 1
ATOM 733 O O . LYS A 1 90 ? -9.217 4.042 0.726 1.00 88.75 90 LYS A O 1
ATOM 738 N N . GLU A 1 91 ? -9.892 2.589 -0.861 1.00 90.88 91 GLU A N 1
ATOM 739 C CA . GLU A 1 91 ? -10.796 1.822 -0.011 1.00 90.88 91 GLU A CA 1
ATOM 740 C C . GLU A 1 91 ? -10.035 1.081 1.095 1.00 90.88 91 GLU A C 1
ATOM 742 O O . GLU A 1 91 ? -10.378 1.236 2.265 1.00 90.88 91 GLU A O 1
ATOM 747 N N . ILE A 1 92 ? -8.962 0.357 0.761 1.00 90.19 92 ILE A N 1
ATOM 748 C CA . ILE A 1 92 ? -8.136 -0.344 1.758 1.00 90.19 92 ILE A CA 1
ATOM 749 C C . ILE A 1 92 ? -7.499 0.638 2.743 1.00 90.19 92 ILE A C 1
ATOM 751 O O . ILE A 1 92 ? -7.533 0.421 3.954 1.00 90.19 92 ILE A O 1
ATOM 755 N N . CYS A 1 93 ? -6.978 1.763 2.246 1.00 89.75 93 CYS A N 1
ATOM 756 C CA . CYS A 1 93 ? -6.421 2.810 3.097 1.00 89.75 93 CYS A CA 1
ATOM 757 C C . CYS A 1 93 ? -7.475 3.360 4.070 1.00 89.75 93 CYS A C 1
ATOM 759 O O . CYS A 1 93 ? -7.199 3.512 5.257 1.00 89.75 93 CYS A O 1
ATOM 761 N N . ARG A 1 94 ? -8.705 3.590 3.598 1.00 90.88 94 ARG A N 1
ATOM 762 C CA . ARG A 1 94 ? -9.818 4.015 4.451 1.00 90.88 94 ARG A CA 1
ATOM 763 C C . ARG A 1 94 ? -10.150 2.971 5.518 1.00 90.88 94 ARG A C 1
ATOM 765 O O . ARG A 1 94 ? -10.237 3.337 6.683 1.00 90.88 94 ARG A O 1
ATOM 772 N N . LYS A 1 95 ? -10.254 1.689 5.154 1.00 90.88 95 LYS A N 1
ATOM 773 C CA . LYS A 1 95 ? -10.534 0.606 6.115 1.00 90.88 95 LYS A CA 1
ATOM 774 C C . LYS A 1 95 ? -9.463 0.499 7.206 1.00 90.88 95 LYS A C 1
ATOM 776 O O . LYS A 1 95 ? -9.803 0.306 8.368 1.00 90.88 95 LYS A O 1
ATOM 781 N N . LEU A 1 96 ? -8.184 0.671 6.861 1.00 89.25 96 LEU A N 1
ATOM 782 C CA . LEU A 1 96 ? -7.081 0.683 7.832 1.00 89.25 96 LEU A CA 1
ATOM 783 C C . LEU A 1 96 ? -7.164 1.868 8.804 1.00 89.25 96 LEU A C 1
ATOM 785 O O . LEU A 1 96 ? -6.881 1.711 9.990 1.00 89.25 96 LEU A O 1
ATOM 789 N N . ILE A 1 97 ? -7.560 3.045 8.316 1.00 88.06 97 ILE A N 1
ATOM 790 C CA . ILE A 1 97 ? -7.749 4.241 9.149 1.00 88.06 97 ILE A CA 1
ATOM 791 C C . ILE A 1 97 ? -8.945 4.051 10.082 1.00 88.06 97 ILE A C 1
ATOM 793 O O . ILE A 1 97 ? -8.818 4.272 11.284 1.00 88.06 97 ILE A O 1
ATOM 797 N N . ASP A 1 98 ? -10.077 3.593 9.548 1.00 88.12 98 ASP A N 1
ATOM 798 C CA . ASP A 1 98 ? -11.290 3.330 10.326 1.00 88.12 98 ASP A CA 1
ATOM 799 C C . ASP A 1 98 ? -11.020 2.264 11.406 1.00 88.12 98 ASP A C 1
ATOM 801 O O . ASP A 1 98 ? -11.447 2.408 12.555 1.00 88.12 98 ASP A O 1
ATOM 805 N N . TYR A 1 99 ? -10.226 1.237 11.083 1.00 87.69 99 TYR A N 1
ATOM 806 C CA . TYR A 1 99 ? -9.743 0.252 12.051 1.00 87.69 99 TYR A CA 1
ATOM 807 C C . TYR A 1 99 ? -8.864 0.891 13.137 1.00 87.69 99 TYR A C 1
ATOM 809 O O . TYR A 1 99 ? -9.108 0.668 14.321 1.00 87.69 99 TYR A O 1
ATOM 817 N N . ALA A 1 100 ? -7.888 1.727 12.768 1.00 84.88 100 ALA A N 1
ATOM 818 C CA . ALA A 1 100 ? -7.020 2.407 13.733 1.00 84.88 100 ALA A CA 1
ATOM 819 C C . ALA A 1 100 ? -7.810 3.311 14.698 1.00 84.88 100 ALA A C 1
ATOM 821 O O . ALA A 1 100 ? -7.532 3.319 15.895 1.00 84.88 100 ALA A O 1
ATOM 822 N N . 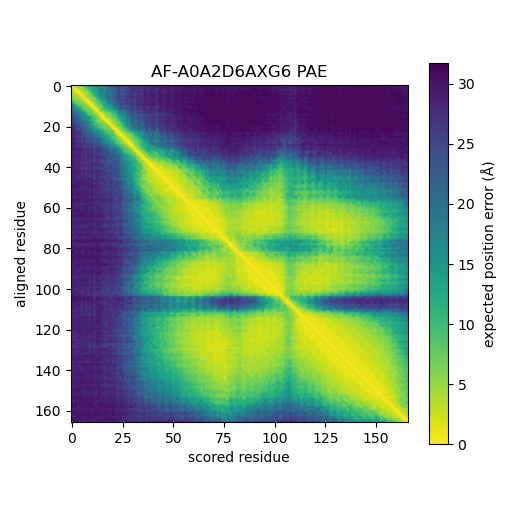ILE A 1 101 ? -8.830 4.016 14.198 1.00 84.56 101 ILE A N 1
ATOM 823 C CA . ILE A 1 101 ? -9.752 4.816 15.019 1.00 84.56 101 ILE A CA 1
ATOM 824 C C . ILE A 1 101 ? -10.549 3.912 15.966 1.00 84.56 101 ILE A C 1
ATOM 826 O O . ILE A 1 101 ? -10.664 4.205 17.152 1.00 84.56 101 ILE A O 1
ATOM 830 N N . THR A 1 102 ? -11.066 2.789 15.463 1.00 82.62 102 THR A N 1
ATOM 831 C CA . THR A 1 102 ? -11.873 1.846 16.252 1.00 82.62 102 THR A CA 1
ATOM 832 C C . THR A 1 102 ? -11.060 1.186 17.369 1.00 82.62 102 THR A C 1
ATOM 834 O O . THR A 1 102 ? -11.559 1.012 18.481 1.00 82.62 102 THR A O 1
ATOM 837 N N . VAL A 1 103 ? -9.801 0.826 17.103 1.00 78.56 103 VAL A N 1
ATOM 838 C CA . VAL A 1 103 ? -8.898 0.228 18.101 1.00 78.56 103 VAL A CA 1
ATOM 839 C C . VAL A 1 103 ? -8.490 1.242 19.163 1.00 78.56 103 VAL A C 1
ATOM 841 O O . VAL A 1 103 ? -8.473 0.890 20.342 1.00 78.56 103 VAL A O 1
ATOM 844 N N . ASN A 1 104 ? -8.232 2.490 18.763 1.00 75.94 104 ASN A N 1
ATOM 845 C CA . ASN A 1 104 ? -7.942 3.589 19.688 1.00 75.94 104 ASN A CA 1
ATOM 846 C C . ASN A 1 104 ? -9.168 4.054 20.488 1.00 75.94 104 ASN A C 1
ATOM 848 O O . ASN A 1 104 ? -9.030 4.909 21.354 1.00 75.94 104 ASN A O 1
ATOM 852 N N . GLY A 1 105 ? -10.358 3.521 20.205 1.00 64.50 105 GLY A N 1
ATOM 853 C CA . GLY A 1 105 ? -11.602 4.019 20.766 1.00 64.50 105 GLY A CA 1
ATOM 854 C C . GLY A 1 105 ? -11.671 3.930 22.291 1.00 64.50 105 GLY A C 1
ATOM 855 O O . GLY A 1 105 ? -11.847 2.836 22.841 1.00 64.50 105 GLY A O 1
ATOM 856 N N . ASP A 1 106 ? -11.697 5.107 22.915 1.00 54.59 106 ASP A N 1
ATOM 857 C CA . ASP A 1 106 ? -12.934 5.605 23.518 1.00 54.59 106 ASP A CA 1
ATOM 858 C C . ASP A 1 106 ? -13.471 6.812 22.726 1.00 54.59 106 ASP A C 1
ATOM 860 O O . ASP A 1 106 ? -12.749 7.758 22.425 1.00 54.59 106 ASP A O 1
ATOM 864 N N . GLY A 1 107 ? -14.762 6.796 22.369 1.00 56.78 107 GLY A N 1
ATOM 865 C CA . GLY A 1 107 ? -15.403 7.798 21.493 1.00 56.78 107 GLY A CA 1
ATOM 866 C C . GLY A 1 107 ? -15.556 9.208 22.088 1.00 56.78 107 GLY A C 1
ATOM 867 O O . GLY A 1 107 ? -16.233 10.048 21.500 1.00 56.78 107 GLY A O 1
ATOM 868 N N . GLN A 1 108 ? -14.971 9.453 23.261 1.00 55.88 108 GLN A N 1
ATOM 869 C CA . GLN A 1 108 ? -14.984 10.724 23.989 1.00 55.88 108 GLN A CA 1
ATOM 870 C C . GLN A 1 108 ? -13.592 11.374 24.068 1.00 55.88 108 GLN A C 1
ATOM 872 O O . GLN A 1 108 ? -13.511 12.570 24.343 1.00 55.88 108 GLN A O 1
ATOM 877 N N . GLU A 1 109 ? -12.507 10.639 23.796 1.00 57.09 109 GLU A N 1
ATOM 878 C CA . GLU A 1 109 ? -11.141 11.150 23.932 1.00 57.09 109 GLU A CA 1
ATOM 879 C C . GLU A 1 109 ? -10.489 11.386 22.564 1.00 57.09 109 GLU A C 1
ATOM 881 O O . GLU A 1 109 ? -10.484 10.532 21.682 1.00 57.09 109 GLU A O 1
ATOM 886 N N . GLN A 1 110 ? -9.920 12.581 22.377 1.00 61.81 110 GLN A N 1
ATOM 887 C CA . GLN A 1 110 ? -9.083 12.904 21.211 1.00 61.81 110 GLN A CA 1
ATOM 888 C C . GLN A 1 110 ? -7.666 12.313 21.314 1.00 61.81 110 GLN A C 1
ATOM 890 O O . GLN A 1 110 ? -6.866 12.463 20.380 1.00 61.81 110 GLN A O 1
ATOM 895 N N . GLU A 1 111 ? -7.326 11.669 22.434 1.00 64.81 111 GLU A N 1
ATOM 896 C CA . GLU A 1 111 ? -6.034 11.011 22.599 1.00 64.81 111 GLU A CA 1
ATOM 897 C C . GLU A 1 111 ? -5.859 9.916 21.535 1.00 64.81 111 GLU A C 1
ATOM 899 O O . GLU A 1 111 ? -6.751 9.125 21.248 1.00 64.81 111 GLU A O 1
ATOM 904 N N . GLY A 1 112 ? -4.710 9.923 20.856 1.00 70.44 112 GLY A N 1
ATOM 905 C CA . GLY A 1 112 ? -4.422 8.986 19.764 1.00 70.44 112 GLY A CA 1
ATOM 906 C C . GLY A 1 112 ? -4.843 9.442 18.359 1.00 70.44 112 GLY A C 1
ATOM 907 O O . GLY A 1 112 ? -4.388 8.857 17.379 1.00 70.44 112 GLY A O 1
ATOM 908 N N . MET A 1 113 ? -5.590 10.538 18.182 1.00 79.06 113 MET A N 1
ATOM 909 C CA . MET A 1 113 ? -5.874 11.052 16.823 1.00 79.06 113 MET A CA 1
ATOM 910 C C . MET A 1 113 ? -4.612 11.551 16.097 1.00 79.06 113 MET A C 1
ATOM 912 O O . MET A 1 113 ? -4.500 11.453 14.869 1.00 79.06 113 MET A O 1
ATOM 916 N N . GLY A 1 114 ? -3.614 12.023 16.853 1.00 80.88 114 GLY A N 1
ATOM 917 C CA . GLY A 1 114 ? -2.290 12.352 16.319 1.00 80.88 114 GLY A CA 1
ATOM 918 C C . GLY A 1 114 ? -1.568 11.127 15.744 1.00 80.88 114 GLY A C 1
ATOM 919 O O . GLY A 1 114 ? -1.027 11.197 14.640 1.00 80.88 114 GLY A O 1
ATOM 920 N N . SER A 1 115 ? -1.617 9.979 16.431 1.00 84.50 115 SER A N 1
ATOM 921 C CA . SER A 1 115 ? -1.000 8.744 15.933 1.00 84.50 115 SER A CA 1
ATOM 922 C C . SER A 1 115 ? -1.757 8.182 14.728 1.00 84.50 115 SER A C 1
ATOM 924 O O . SER A 1 115 ? -1.117 7.791 13.755 1.00 84.50 115 SER A O 1
ATOM 926 N N . VAL A 1 116 ? -3.093 8.252 14.706 1.00 85.50 116 VAL A N 1
ATOM 927 C CA . VAL A 1 116 ? -3.906 7.899 13.521 1.00 85.50 116 VAL A CA 1
ATOM 928 C C . VAL A 1 116 ? -3.532 8.762 12.312 1.00 85.50 116 VAL A C 1
ATOM 930 O O . VAL A 1 116 ? -3.396 8.256 11.194 1.00 85.50 116 VAL A O 1
ATOM 933 N N . SER A 1 117 ? -3.308 10.060 12.523 1.00 84.44 117 SER A N 1
ATOM 934 C CA . SER A 1 117 ? -2.890 10.982 11.460 1.00 84.44 117 SER A CA 1
ATOM 935 C C . SER A 1 117 ? -1.505 10.623 10.907 1.00 84.44 117 SER A C 1
ATOM 937 O O . SER A 1 117 ? -1.314 10.594 9.689 1.00 84.44 117 SER A O 1
ATOM 939 N N . LEU A 1 118 ? -0.553 10.281 11.782 1.00 86.38 118 LEU A N 1
ATOM 940 C CA . LEU A 1 118 ? 0.779 9.816 11.382 1.00 86.38 118 LEU A CA 1
ATOM 941 C C . LEU A 1 118 ? 0.726 8.476 10.636 1.00 86.38 118 LEU A C 1
ATOM 943 O O . LEU A 1 118 ? 1.371 8.337 9.598 1.00 86.38 118 LEU A O 1
ATOM 947 N N . ILE A 1 119 ? -0.083 7.521 11.101 1.00 88.12 119 ILE A N 1
ATOM 948 C CA . ILE A 1 119 ? -0.300 6.231 10.425 1.00 88.12 119 ILE A CA 1
ATOM 949 C C . ILE A 1 119 ? -0.884 6.460 9.027 1.00 88.12 119 ILE A C 1
ATOM 951 O O . ILE A 1 119 ? -0.395 5.905 8.046 1.00 88.12 119 ILE A O 1
ATOM 955 N N . THR A 1 120 ? -1.875 7.343 8.907 1.00 87.94 120 THR A N 1
ATOM 956 C CA . THR A 1 120 ? -2.473 7.712 7.617 1.00 87.94 120 THR A CA 1
ATOM 957 C C . THR A 1 120 ? -1.435 8.286 6.654 1.00 87.94 120 THR A C 1
ATOM 959 O O . THR A 1 120 ? -1.407 7.941 5.468 1.00 87.94 120 THR A O 1
ATOM 962 N N . LEU A 1 121 ? -0.574 9.180 7.148 1.00 89.88 121 LEU A N 1
ATOM 963 C CA . LEU A 1 121 ? 0.498 9.767 6.353 1.00 89.88 121 LEU A CA 1
ATOM 964 C C . LEU A 1 121 ? 1.507 8.703 5.905 1.00 89.88 121 LEU A C 1
ATOM 966 O O . LEU A 1 121 ? 1.919 8.702 4.741 1.00 89.88 121 LEU A O 1
ATOM 970 N N . LEU A 1 122 ? 1.868 7.780 6.798 1.00 92.56 122 LEU A N 1
ATOM 971 C CA . LEU A 1 122 ? 2.773 6.677 6.501 1.00 92.56 122 LEU A CA 1
ATOM 972 C C . LEU A 1 122 ? 2.201 5.771 5.404 1.00 92.56 122 LEU A C 1
ATOM 974 O O . LEU A 1 122 ? 2.873 5.550 4.398 1.00 92.56 122 LEU A O 1
ATOM 978 N N . LEU A 1 123 ? 0.941 5.342 5.528 1.00 90.75 123 LEU A N 1
ATOM 979 C CA . LEU A 1 123 ? 0.258 4.509 4.529 1.00 90.75 123 LEU A CA 1
ATOM 980 C C . LEU A 1 123 ? 0.248 5.169 3.143 1.00 90.75 123 LEU A C 1
ATOM 982 O O . LEU A 1 123 ? 0.631 4.558 2.146 1.00 90.75 123 LEU A O 1
ATOM 986 N N . LYS A 1 124 ? -0.111 6.457 3.069 1.00 89.56 124 LYS A N 1
ATOM 987 C CA . LYS A 1 124 ? -0.073 7.219 1.806 1.00 89.56 124 LYS A CA 1
ATOM 988 C C . LYS A 1 124 ? 1.338 7.323 1.229 1.00 89.56 124 LYS A C 1
ATOM 990 O O . LYS A 1 124 ? 1.510 7.307 0.009 1.00 89.56 124 LYS A O 1
ATOM 995 N N . THR A 1 125 ? 2.342 7.453 2.090 1.00 92.38 125 THR A N 1
ATOM 996 C CA . THR A 1 125 ? 3.746 7.520 1.674 1.00 92.38 125 THR A CA 1
ATOM 997 C C . THR A 1 125 ? 4.210 6.182 1.108 1.00 92.38 125 THR A C 1
ATOM 999 O O . THR A 1 125 ? 4.885 6.177 0.083 1.00 92.38 125 THR A O 1
ATOM 1002 N N . MET A 1 126 ? 3.793 5.055 1.691 1.00 92.94 126 MET A N 1
ATOM 1003 C CA . MET A 1 126 ? 4.119 3.718 1.182 1.00 92.94 126 MET A CA 1
ATOM 1004 C C . MET A 1 126 ? 3.626 3.501 -0.251 1.00 92.94 126 MET A C 1
ATOM 1006 O O . MET A 1 126 ? 4.421 3.079 -1.090 1.00 92.94 126 MET A O 1
ATOM 1010 N N . PHE A 1 127 ? 2.385 3.881 -0.576 1.00 89.94 127 PHE A N 1
ATOM 1011 C CA . PHE A 1 127 ? 1.884 3.794 -1.956 1.00 89.94 127 PHE A CA 1
ATOM 1012 C C . PHE A 1 127 ? 2.715 4.639 -2.929 1.00 89.94 127 PHE A C 1
ATOM 1014 O O . PHE A 1 127 ? 3.131 4.158 -3.981 1.00 89.94 127 PHE A O 1
ATOM 1021 N N . LYS A 1 128 ? 3.062 5.875 -2.545 1.00 89.88 128 LYS A N 1
ATOM 1022 C CA . LYS A 1 128 ? 3.943 6.726 -3.363 1.00 89.88 128 LYS A CA 1
ATOM 1023 C C . LYS A 1 128 ? 5.337 6.127 -3.550 1.00 89.88 128 LYS A C 1
ATOM 1025 O O . LYS A 1 128 ? 5.924 6.287 -4.618 1.00 89.88 128 LYS A O 1
ATOM 1030 N N . MET A 1 129 ? 5.894 5.497 -2.516 1.00 92.19 129 MET A N 1
ATOM 1031 C CA . MET A 1 129 ? 7.201 4.841 -2.598 1.00 92.19 129 MET A CA 1
ATOM 1032 C C . MET A 1 129 ? 7.154 3.628 -3.527 1.00 92.19 129 MET A C 1
ATOM 1034 O O . MET A 1 129 ? 8.032 3.507 -4.377 1.00 92.19 129 MET A O 1
ATOM 1038 N N . ARG A 1 130 ? 6.113 2.792 -3.427 1.00 92.19 130 ARG A N 1
ATOM 1039 C CA . ARG A 1 130 ? 5.877 1.669 -4.345 1.00 92.19 130 ARG A CA 1
ATOM 1040 C C . ARG A 1 130 ? 5.814 2.147 -5.795 1.00 92.19 130 ARG A C 1
ATOM 1042 O O . ARG A 1 130 ? 6.553 1.643 -6.631 1.00 92.19 130 ARG A O 1
ATOM 1049 N N . ASP A 1 131 ? 5.010 3.170 -6.082 1.00 90.19 131 ASP A N 1
ATOM 1050 C CA . ASP A 1 131 ? 4.865 3.697 -7.445 1.00 90.19 131 ASP A CA 1
ATOM 1051 C C . ASP A 1 131 ? 6.193 4.214 -8.013 1.00 90.19 131 ASP A C 1
ATOM 1053 O O . ASP A 1 131 ? 6.519 3.967 -9.176 1.00 90.19 131 ASP A O 1
ATOM 1057 N N . LYS A 1 132 ? 6.984 4.914 -7.188 1.00 91.75 132 LYS A N 1
ATOM 1058 C CA . LYS A 1 132 ? 8.328 5.364 -7.573 1.00 91.75 132 LYS A CA 1
ATOM 1059 C C . LYS A 1 132 ? 9.257 4.187 -7.848 1.00 91.75 132 LYS A C 1
ATOM 1061 O O . LYS A 1 132 ? 9.941 4.200 -8.863 1.00 91.75 132 LYS A O 1
ATOM 1066 N N . MET A 1 133 ? 9.262 3.177 -6.981 1.00 93.00 133 MET A N 1
ATOM 1067 C CA . MET A 1 133 ? 10.089 1.982 -7.142 1.00 93.00 133 MET A CA 1
ATOM 1068 C C . MET A 1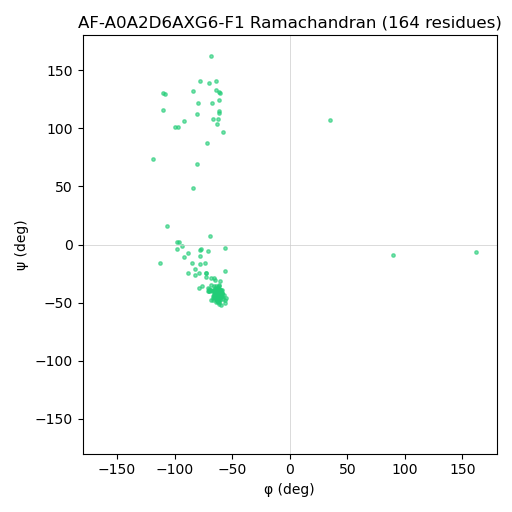 133 ? 9.745 1.234 -8.436 1.00 93.00 133 MET A C 1
ATOM 1070 O O . MET A 1 133 ? 10.647 0.901 -9.203 1.00 93.00 133 MET A O 1
ATOM 1074 N N . ASN A 1 134 ? 8.453 1.059 -8.730 1.00 92.00 134 ASN A N 1
ATOM 1075 C CA . ASN A 1 134 ? 7.988 0.428 -9.966 1.00 92.00 134 ASN A CA 1
ATOM 1076 C C . ASN A 1 134 ? 8.411 1.233 -11.200 1.00 92.00 134 ASN A C 1
ATOM 1078 O O . ASN A 1 134 ? 8.902 0.665 -12.176 1.00 92.00 134 ASN A O 1
ATOM 1082 N N . LYS A 1 135 ? 8.280 2.565 -11.149 1.00 92.12 135 LYS A N 1
ATOM 1083 C CA . LYS A 1 135 ? 8.736 3.446 -12.230 1.00 92.12 135 LYS A CA 1
ATOM 1084 C C . LYS A 1 135 ? 10.244 3.331 -12.459 1.00 92.12 135 LYS A C 1
ATOM 1086 O O . LYS A 1 135 ? 10.671 3.143 -13.593 1.00 92.12 135 LYS A O 1
ATOM 1091 N N . THR A 1 136 ? 11.042 3.393 -11.398 1.00 93.25 136 THR A N 1
ATOM 1092 C CA . THR A 1 136 ? 12.502 3.276 -11.491 1.00 93.25 136 THR A CA 1
ATOM 1093 C C . THR A 1 136 ? 12.929 1.907 -12.022 1.00 93.25 136 THR A C 1
ATOM 1095 O O . THR A 1 136 ? 13.809 1.837 -12.875 1.00 93.25 136 THR A O 1
ATOM 1098 N N . SER A 1 137 ? 12.282 0.822 -11.587 1.00 92.88 137 SER A N 1
ATOM 1099 C CA . SER A 1 137 ? 12.541 -0.525 -12.112 1.00 92.88 137 SER A CA 1
ATOM 1100 C C . SER A 1 137 ? 12.227 -0.627 -13.609 1.00 92.88 137 SER A C 1
ATOM 1102 O O . SER A 1 137 ? 13.021 -1.173 -14.377 1.00 92.88 137 SER A O 1
ATOM 1104 N N . TYR A 1 138 ? 11.116 -0.034 -14.049 1.00 93.25 138 TYR A N 1
ATOM 1105 C CA . TYR A 1 138 ? 10.761 0.024 -15.464 1.00 93.25 138 TYR A CA 1
ATOM 1106 C C . TYR A 1 138 ? 11.779 0.822 -16.295 1.00 93.25 138 TYR A C 1
ATOM 1108 O O . TYR A 1 138 ? 12.239 0.348 -17.334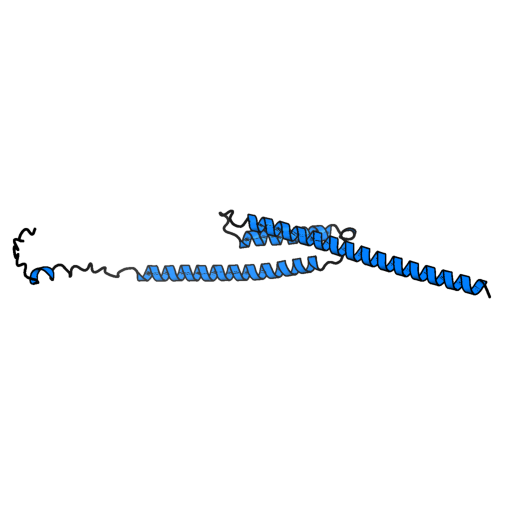 1.00 93.25 138 TYR A O 1
ATOM 1116 N N . GLU A 1 139 ? 12.161 2.014 -15.833 1.00 93.38 139 GLU A N 1
ATOM 1117 C CA . GLU A 1 139 ? 13.155 2.860 -16.503 1.00 93.38 139 GLU A CA 1
ATOM 1118 C C . GLU A 1 139 ? 14.520 2.165 -16.599 1.00 93.38 139 GLU A C 1
ATOM 1120 O O . GLU A 1 139 ? 15.162 2.218 -1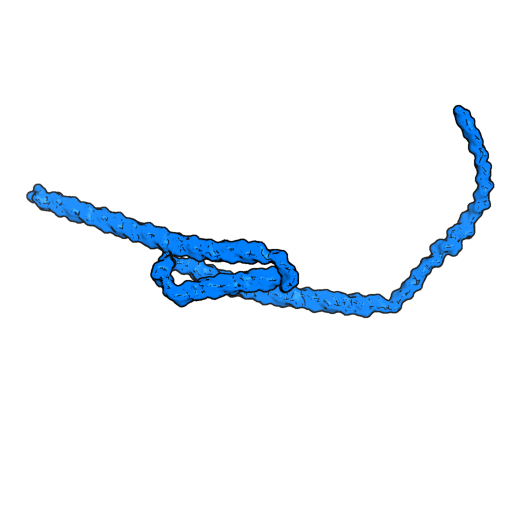7.650 1.00 93.38 139 GLU A O 1
ATOM 1125 N N . HIS A 1 140 ? 14.927 1.453 -15.545 1.00 95.06 140 HIS A N 1
ATOM 1126 C CA . HIS A 1 140 ? 16.144 0.647 -15.533 1.00 95.06 140 HIS A CA 1
ATOM 1127 C C . HIS A 1 140 ? 16.116 -0.440 -16.613 1.00 95.06 140 HIS A C 1
ATOM 1129 O O . HIS A 1 140 ? 17.012 -0.500 -17.454 1.00 95.06 140 HIS A O 1
ATOM 1135 N N . HIS A 1 141 ? 15.052 -1.247 -16.665 1.00 94.19 141 HIS A N 1
ATOM 1136 C CA . HIS A 1 141 ? 14.909 -2.287 -17.688 1.00 94.19 141 HIS A CA 1
ATOM 1137 C C . HIS A 1 141 ? 14.856 -1.728 -19.113 1.00 94.19 141 HIS A C 1
ATOM 1139 O O . HIS A 1 141 ? 15.374 -2.342 -20.052 1.00 94.19 141 HIS A O 1
ATOM 1145 N N . LEU A 1 142 ? 14.242 -0.559 -19.302 1.00 94.44 142 LEU A N 1
ATOM 1146 C CA . LEU A 1 142 ? 14.231 0.114 -20.596 1.00 94.44 142 LEU A CA 1
ATOM 1147 C C . LEU A 1 142 ? 15.643 0.544 -21.011 1.00 94.44 142 LEU A C 1
ATOM 1149 O O . LEU A 1 142 ? 16.012 0.389 -22.178 1.00 94.44 142 LEU A O 1
ATOM 1153 N N . LEU A 1 143 ? 16.429 1.069 -20.071 1.00 96.25 143 LEU A N 1
ATOM 1154 C CA . LEU A 1 143 ? 17.803 1.486 -20.319 1.00 96.25 143 LEU A CA 1
ATOM 1155 C C . LEU A 1 143 ? 18.704 0.289 -20.649 1.00 96.25 143 LEU A C 1
ATOM 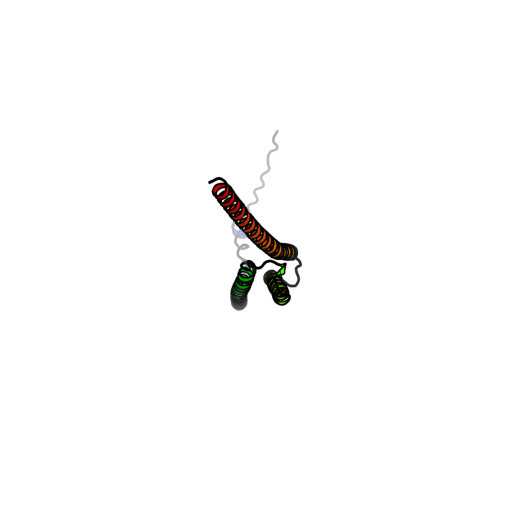1157 O O . LEU A 1 143 ? 19.415 0.336 -21.651 1.00 96.25 143 LEU A O 1
ATOM 1161 N N . GLU A 1 144 ? 18.606 -0.805 -19.891 1.00 96.50 144 GLU A N 1
ATOM 1162 C CA . GLU A 1 144 ? 19.327 -2.057 -20.170 1.00 96.50 144 GLU A CA 1
ATOM 1163 C C . GLU A 1 144 ? 19.035 -2.579 -21.580 1.00 96.50 144 GLU A C 1
ATOM 1165 O O . GLU A 1 144 ? 19.951 -2.903 -22.335 1.00 96.50 144 GLU A O 1
ATOM 1170 N N . ARG A 1 145 ? 17.758 -2.605 -21.985 1.00 95.25 145 ARG A N 1
ATOM 1171 C CA . ARG A 1 145 ? 17.376 -3.031 -23.340 1.00 95.25 145 ARG A CA 1
ATOM 1172 C C . ARG A 1 145 ? 17.957 -2.131 -24.424 1.00 95.25 145 ARG A C 1
ATOM 1174 O O . ARG A 1 145 ? 18.379 -2.632 -25.467 1.00 95.25 145 ARG A O 1
ATOM 1181 N N . ARG A 1 146 ? 17.972 -0.814 -24.203 1.00 95.75 146 ARG A N 1
ATOM 1182 C CA . ARG A 1 146 ? 18.559 0.147 -25.150 1.00 95.75 146 ARG A CA 1
ATOM 1183 C C . ARG A 1 146 ? 20.067 -0.048 -25.282 1.00 95.75 146 ARG A C 1
ATOM 1185 O O . ARG A 1 146 ? 20.560 -0.031 -26.406 1.00 95.75 146 ARG A O 1
ATOM 1192 N N . LEU A 1 147 ? 20.770 -0.284 -24.173 1.00 95.50 147 LEU A N 1
ATOM 1193 C CA . LEU A 1 147 ? 22.204 -0.583 -24.180 1.00 95.50 147 LEU A CA 1
ATOM 1194 C C . LEU A 1 147 ? 22.500 -1.873 -24.951 1.00 95.50 147 LEU A C 1
ATOM 1196 O O . LEU A 1 147 ? 23.283 -1.842 -25.894 1.00 95.50 147 LEU A O 1
ATOM 1200 N N . GLN A 1 148 ? 21.784 -2.961 -24.659 1.00 95.38 148 GLN A N 1
ATOM 1201 C CA . GLN A 1 148 ? 21.939 -4.230 -25.383 1.00 95.38 148 GLN A CA 1
ATOM 1202 C C . GLN A 1 148 ? 21.670 -4.090 -26.887 1.00 95.38 148 GLN A C 1
ATOM 1204 O O . GLN A 1 148 ? 22.337 -4.714 -27.712 1.00 95.38 148 GLN A O 1
ATOM 1209 N N . HIS A 1 149 ? 20.671 -3.290 -27.270 1.00 94.62 149 HIS A N 1
ATOM 1210 C CA . HIS A 1 149 ? 20.390 -3.019 -28.678 1.00 94.62 149 HIS A CA 1
ATOM 1211 C C . HIS A 1 149 ? 21.532 -2.235 -29.338 1.00 94.62 149 HIS A C 1
ATOM 1213 O O . HIS A 1 149 ? 21.934 -2.555 -30.457 1.00 94.62 149 HIS A O 1
ATOM 1219 N N . LEU A 1 150 ? 22.061 -1.218 -28.654 1.00 94.69 150 LEU A N 1
ATOM 1220 C CA . LEU A 1 150 ? 23.167 -0.409 -29.155 1.00 94.69 150 LEU A CA 1
ATOM 1221 C C . LEU A 1 150 ? 24.439 -1.249 -29.336 1.00 94.69 150 LEU A C 1
ATOM 1223 O O . LEU A 1 150 ? 25.054 -1.191 -30.398 1.00 94.69 150 LEU A O 1
ATOM 1227 N N . GLU A 1 151 ? 24.785 -2.085 -28.356 1.00 95.12 151 GLU A N 1
ATOM 1228 C CA . GLU A 1 151 ? 25.921 -3.013 -28.423 1.00 95.12 151 GLU A CA 1
ATOM 1229 C C . GLU A 1 151 ? 25.805 -3.967 -29.617 1.00 95.12 151 GLU A C 1
ATOM 1231 O O . GLU A 1 151 ? 26.744 -4.102 -30.404 1.00 95.12 151 GLU A O 1
ATOM 1236 N N . LYS A 1 152 ? 24.625 -4.572 -29.815 1.00 93.50 152 LYS A N 1
ATOM 1237 C CA . LYS A 1 152 ? 24.350 -5.430 -30.979 1.00 93.50 152 LYS A CA 1
ATOM 1238 C C . LYS A 1 152 ? 24.491 -4.671 -32.296 1.00 93.50 152 LYS A C 1
ATOM 1240 O O . LYS A 1 152 ? 25.074 -5.199 -33.241 1.00 93.50 152 LYS A O 1
ATOM 1245 N N . SER A 1 153 ? 23.980 -3.441 -32.361 1.00 93.25 153 SER A N 1
ATOM 1246 C CA . SER A 1 153 ? 24.093 -2.603 -33.555 1.00 93.25 153 SER A CA 1
ATOM 1247 C C . SER A 1 153 ? 25.555 -2.301 -33.883 1.00 93.25 153 SER A C 1
ATOM 1249 O O . SER A 1 153 ? 25.945 -2.432 -35.040 1.00 93.25 153 SER A O 1
ATOM 1251 N N . ILE A 1 154 ? 26.369 -1.950 -32.884 1.00 93.31 154 ILE A N 1
ATOM 1252 C CA . ILE A 1 154 ? 27.799 -1.661 -33.061 1.00 93.31 154 ILE A CA 1
ATOM 1253 C C . ILE A 1 154 ? 28.543 -2.902 -33.564 1.00 93.31 154 ILE A C 1
ATOM 1255 O O . ILE A 1 154 ? 29.252 -2.813 -34.565 1.00 93.31 154 ILE A O 1
ATOM 1259 N N . LEU A 1 155 ? 28.331 -4.061 -32.932 1.00 91.12 155 LEU A N 1
ATOM 1260 C CA . LEU A 1 155 ? 28.933 -5.333 -33.350 1.00 91.12 155 LEU A CA 1
ATOM 1261 C C . LEU A 1 155 ? 28.575 -5.683 -34.802 1.00 91.12 155 LEU A C 1
ATOM 1263 O O . LEU A 1 155 ? 29.448 -6.054 -35.583 1.00 91.12 155 LEU A O 1
ATOM 1267 N N . SER A 1 156 ? 27.307 -5.506 -35.187 1.00 90.31 156 SER A N 1
ATOM 1268 C CA . SER A 1 156 ? 26.847 -5.782 -36.555 1.00 90.31 156 SER A CA 1
ATOM 1269 C C . SER A 1 156 ? 27.406 -4.816 -37.606 1.00 90.31 156 SER A C 1
ATOM 1271 O O . SER A 1 156 ? 27.564 -5.189 -38.767 1.00 90.31 156 SER A O 1
ATOM 1273 N N . SER A 1 157 ? 27.708 -3.572 -37.222 1.00 88.44 157 SER A N 1
ATOM 1274 C CA . SER A 1 157 ? 28.350 -2.600 -38.111 1.00 88.44 157 SER A CA 1
ATOM 1275 C C . SER A 1 157 ? 29.843 -2.888 -38.273 1.00 88.44 157 SER A C 1
ATOM 1277 O O . SER A 1 157 ? 30.376 -2.730 -39.368 1.00 88.44 157 SER A O 1
ATOM 1279 N N . GLN A 1 158 ? 30.515 -3.352 -37.214 1.00 85.00 158 GLN A N 1
ATOM 1280 C CA . GLN A 1 158 ? 31.929 -3.731 -37.273 1.00 85.00 158 GLN A CA 1
ATOM 1281 C C . GLN A 1 158 ? 32.164 -4.972 -38.141 1.00 85.00 158 GLN A C 1
ATOM 1283 O O . GLN A 1 158 ? 33.111 -4.974 -38.922 1.00 85.00 158 GLN A O 1
ATOM 1288 N N . SER A 1 159 ? 31.293 -5.988 -38.070 1.00 77.19 159 SER A N 1
ATOM 1289 C CA . SER A 1 159 ? 31.431 -7.189 -38.909 1.00 77.19 159 SER A CA 1
ATOM 1290 C C . SER A 1 159 ? 31.275 -6.887 -40.403 1.00 77.19 159 SER A C 1
ATOM 1292 O O . SER A 1 159 ? 32.051 -7.381 -41.215 1.00 77.19 159 SER A O 1
ATOM 1294 N N . LYS A 1 160 ? 30.330 -6.010 -40.771 1.00 76.69 160 LYS A N 1
ATOM 1295 C CA . LYS A 1 160 ? 30.157 -5.558 -42.163 1.00 76.69 160 LYS A CA 1
ATOM 1296 C C . LYS A 1 160 ? 31.380 -4.805 -42.687 1.00 76.69 160 LYS A C 1
ATOM 1298 O O . LYS A 1 160 ? 31.815 -5.058 -43.802 1.00 76.69 160 LYS A O 1
ATOM 1303 N N . ALA A 1 161 ? 31.960 -3.923 -41.871 1.00 71.38 161 ALA A N 1
ATOM 1304 C CA . ALA A 1 161 ? 33.148 -3.165 -42.258 1.00 71.38 161 ALA A CA 1
ATOM 1305 C C . ALA A 1 161 ? 34.382 -4.060 -42.485 1.00 71.38 161 ALA A C 1
ATOM 1307 O O . ALA A 1 161 ? 35.232 -3.728 -43.304 1.00 71.38 161 ALA A O 1
ATOM 1308 N N . THR A 1 162 ? 34.497 -5.194 -41.785 1.00 70.19 162 THR A N 1
ATOM 1309 C CA . THR A 1 162 ? 35.606 -6.142 -41.990 1.00 70.19 162 THR A CA 1
ATOM 1310 C C . THR A 1 162 ? 35.448 -7.039 -43.217 1.00 70.19 162 THR A C 1
ATOM 1312 O O . THR A 1 162 ? 36.459 -7.507 -43.740 1.00 70.19 162 THR A O 1
ATOM 1315 N N . ASP A 1 163 ? 34.219 -7.269 -43.681 1.00 67.62 163 ASP A N 1
ATOM 1316 C CA . ASP A 1 163 ? 33.953 -8.101 -44.861 1.00 67.62 163 ASP A CA 1
ATOM 1317 C C .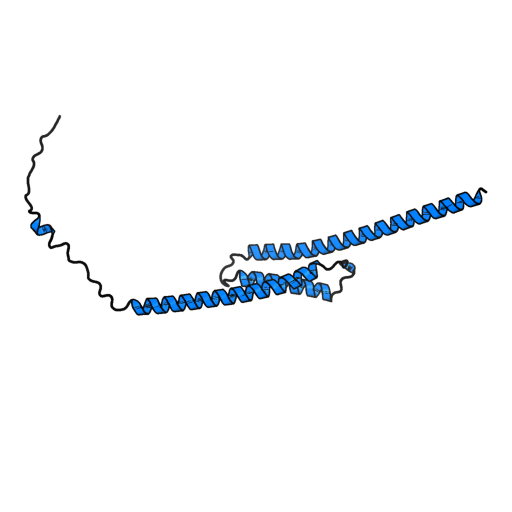 ASP A 1 163 ? 34.141 -7.330 -46.182 1.00 67.62 163 ASP A C 1
ATOM 1319 O O . ASP A 1 163 ? 34.504 -7.938 -47.180 1.00 67.62 163 ASP A O 1
ATOM 1323 N N . GLU A 1 164 ? 33.983 -6.000 -46.196 1.00 66.38 164 GLU A N 1
ATOM 1324 C CA . GLU A 1 164 ? 34.211 -5.162 -47.394 1.00 66.38 164 GLU A CA 1
ATOM 1325 C C . GLU A 1 164 ? 35.698 -4.887 -47.706 1.00 66.38 164 GLU A C 1
ATOM 1327 O O . GLU A 1 164 ? 36.020 -4.347 -48.762 1.00 66.38 164 GLU A O 1
ATOM 1332 N N . VAL A 1 165 ? 36.616 -5.237 -46.798 1.00 65.12 165 VAL A N 1
ATOM 1333 C CA . VAL A 1 165 ? 38.068 -4.989 -46.942 1.00 65.12 165 VAL A CA 1
ATOM 1334 C C . VAL A 1 165 ? 38.827 -6.230 -47.454 1.00 65.12 165 VAL A C 1
ATOM 1336 O O . VAL A 1 165 ? 40.031 -6.156 -47.702 1.00 65.12 165 VAL A O 1
ATOM 1339 N N . LYS A 1 166 ? 38.148 -7.370 -47.633 1.00 51.81 166 LYS A N 1
ATOM 1340 C CA . LYS A 1 166 ? 38.714 -8.609 -48.195 1.00 51.81 166 LYS A CA 1
ATOM 1341 C C . LYS A 1 166 ? 38.336 -8.793 -49.658 1.00 51.81 166 LYS A C 1
ATOM 1343 O O . LYS A 1 166 ? 39.209 -9.301 -50.395 1.00 51.81 166 LYS A O 1
#

Secondary structure (DSSP, 8-state):
--PPP--------TTSSSTTTT--------SHHHHHHHHHHHHHHHHHHHHHHHHHHHHHHHHHHHHHHHHHT----GGG--HHHHHHHHHHHHHHHHHHHHHT--TT--TTHHHHHHHHHHHHHHHHHHHHHHHHHHHHHHHHHHHHHHHHHHHHHHHHHHHTT-

Sequence (166 aa):
MKEPRISFESSMTDKEAEESRNSGLKLKPSRSRQVQKQAQQDFQERVMNTHKRLEGHLKSAYELGTEFTRLMADTRVSENIGPYDRSFEKEICRKLIDYAIT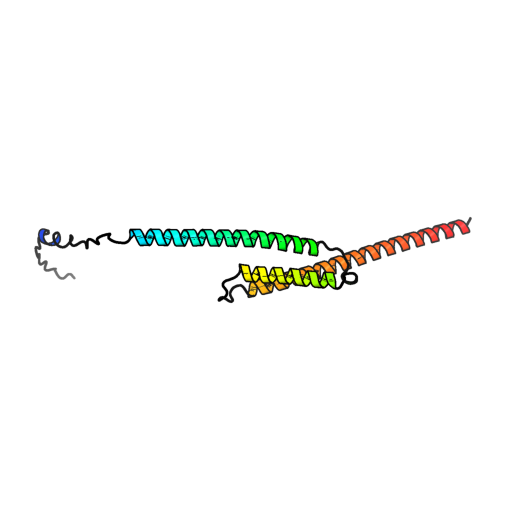VNGDGQEQEGMGSVSLITLLLKTMFKMRDKMNKTSYEHHLLERRLQHLEKSILSSQSKATDEVK

Mean predicted aligned error: 15.69 Å